Protein AF-A0A5J4RQZ7-F1 (afdb_monomer_lite)

Radius of gyration: 11.67 Å; chains: 1; bounding box: 24×28×28 Å

Organism: NCBI:txid433724

Secondary structure (DSSP, 8-state):
------S---------HHHHHHHHHHHHH-SSHHHHHHHHHHHHHHTT--HHHH--

pLDDT: mean 76.92, std 17.62, range [39.03, 94.44]

Foldseek 3Di:
DDPDDDPFDLPLDQDDPVRLVVLVCCLVPPPDPVSNLVSVLNNCSVVVDGPVVSVD

Structure (mmCIF, N/CA/C/O backbone):
data_AF-A0A5J4RQZ7-F1
#
_entry.id   AF-A0A5J4RQZ7-F1
#
loop_
_atom_site.group_PDB
_atom_site.id
_atom_site.type_symbol
_atom_site.label_atom_id
_atom_site.label_alt_id
_atom_site.label_comp_id
_atom_site.label_asym_id
_atom_site.label_entity_id
_atom_site.label_seq_id
_atom_site.pdbx_PDB_ins_code
_atom_site.Cartn_x
_atom_site.Cartn_y
_atom_site.Cartn_z
_atom_site.occupancy
_atom_site.B_iso_or_equiv
_atom_site.auth_seq_i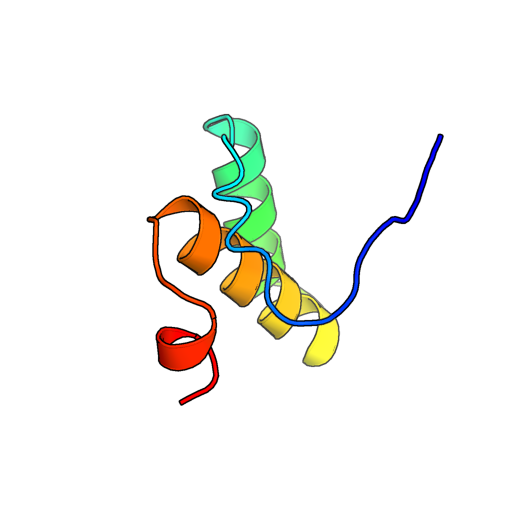d
_atom_site.auth_comp_id
_atom_site.auth_asym_id
_atom_site.auth_atom_id
_atom_site.pdbx_PDB_model_num
ATOM 1 N N . MET A 1 1 ? 6.480 -15.169 11.842 1.00 39.03 1 MET A N 1
ATOM 2 C CA . MET A 1 1 ? 5.152 -15.704 11.470 1.00 39.03 1 MET A CA 1
ATOM 3 C C . MET A 1 1 ? 4.844 -15.348 10.020 1.00 39.03 1 MET A C 1
ATOM 5 O O . MET A 1 1 ? 4.559 -14.202 9.720 1.00 39.03 1 MET A O 1
ATOM 9 N N . TYR A 1 2 ? 4.999 -16.348 9.148 1.00 40.12 2 TYR A N 1
ATOM 10 C CA . TYR A 1 2 ? 4.377 -16.542 7.830 1.00 40.12 2 TYR A CA 1
ATOM 11 C C . TYR A 1 2 ? 4.219 -15.356 6.854 1.00 40.12 2 TYR A C 1
ATOM 13 O O . TYR A 1 2 ? 3.153 -14.759 6.729 1.00 40.12 2 TYR A O 1
ATOM 21 N N . LEU A 1 3 ? 5.228 -15.176 5.994 1.00 44.12 3 LEU A N 1
ATOM 22 C CA . LEU A 1 3 ? 5.011 -14.735 4.611 1.00 44.12 3 LEU A CA 1
ATOM 23 C C . LEU A 1 3 ? 4.356 -15.897 3.837 1.00 44.12 3 LEU A C 1
ATOM 25 O O . LEU A 1 3 ? 5.046 -16.760 3.299 1.00 44.12 3 LEU A O 1
ATOM 29 N N . ARG A 1 4 ? 3.017 -15.976 3.850 1.00 43.12 4 ARG A N 1
ATOM 30 C CA . ARG A 1 4 ? 2.231 -17.004 3.139 1.00 43.12 4 ARG A CA 1
ATOM 31 C C . ARG A 1 4 ? 1.459 -16.403 1.958 1.00 43.12 4 ARG A C 1
ATOM 33 O O . ARG A 1 4 ? 0.763 -15.408 2.127 1.00 43.12 4 ARG A O 1
ATOM 40 N N . SER A 1 5 ? 1.497 -17.141 0.844 1.00 41.19 5 SER A N 1
ATOM 41 C CA . SER A 1 5 ? 0.661 -17.087 -0.375 1.00 41.19 5 SER A CA 1
ATOM 42 C C . SER A 1 5 ? 1.044 -16.050 -1.438 1.00 41.19 5 SER A C 1
ATOM 44 O O . SER A 1 5 ? 1.001 -14.851 -1.196 1.00 41.19 5 SER A O 1
ATOM 46 N N . LEU A 1 6 ? 1.539 -16.483 -2.608 1.00 44.50 6 LEU A N 1
ATOM 47 C CA . LEU A 1 6 ? 0.812 -17.135 -3.725 1.00 44.50 6 LEU A CA 1
ATOM 48 C C . LEU A 1 6 ? -0.273 -16.217 -4.306 1.00 44.50 6 LEU A C 1
ATOM 50 O O . LEU A 1 6 ? -1.178 -15.788 -3.592 1.00 44.50 6 LEU A O 1
ATOM 54 N N . MET A 1 7 ? -0.153 -15.932 -5.607 1.00 52.81 7 MET A N 1
ATOM 55 C CA . MET A 1 7 ? -1.161 -15.273 -6.441 1.00 52.81 7 MET A CA 1
ATOM 56 C C . MET A 1 7 ? -2.584 -15.718 -6.063 1.00 52.81 7 MET A C 1
ATOM 58 O O . MET A 1 7 ? -2.860 -16.911 -5.974 1.00 52.81 7 MET A O 1
ATOM 62 N N . GLY A 1 8 ? -3.484 -14.749 -5.868 1.00 50.66 8 GLY A N 1
ATOM 63 C CA . GLY A 1 8 ? -4.928 -15.002 -5.861 1.00 50.66 8 GLY A CA 1
ATOM 64 C C . GLY A 1 8 ? -5.645 -15.077 -4.509 1.00 50.66 8 GLY A C 1
ATOM 65 O O . GLY A 1 8 ? -6.721 -15.658 -4.455 1.00 50.66 8 GLY A O 1
ATOM 66 N N . ARG A 1 9 ? -5.140 -14.472 -3.424 1.00 50.19 9 ARG A N 1
ATOM 67 C CA . ARG A 1 9 ? -5.982 -14.185 -2.245 1.00 50.19 9 ARG A CA 1
ATOM 68 C C . ARG A 1 9 ? -6.361 -12.703 -2.253 1.00 50.19 9 ARG A C 1
ATOM 70 O O . ARG A 1 9 ? -5.495 -11.844 -2.071 1.00 50.19 9 ARG A O 1
ATOM 77 N N . VAL A 1 10 ? -7.641 -12.397 -2.485 1.00 55.88 10 VAL A N 1
ATOM 78 C CA . VAL A 1 10 ? -8.214 -11.066 -2.215 1.00 55.88 10 VAL A CA 1
ATOM 79 C C . VAL A 1 10 ? -8.281 -10.923 -0.695 1.00 55.88 10 VAL A C 1
ATOM 81 O O . VAL A 1 10 ? -9.310 -11.128 -0.069 1.00 55.88 10 VAL A O 1
ATOM 84 N N . ASN A 1 11 ? -7.124 -10.695 -0.076 1.00 62.59 11 ASN A N 1
ATOM 85 C CA . ASN A 1 11 ? -7.063 -10.238 1.301 1.00 62.59 11 ASN A CA 1
ATOM 86 C C . ASN A 1 11 ? -7.397 -8.757 1.235 1.00 62.59 11 ASN A C 1
ATOM 88 O O . ASN A 1 11 ? -6.512 -7.972 0.902 1.00 62.59 11 ASN A O 1
ATOM 92 N N . THR A 1 12 ? -8.662 -8.408 1.464 1.00 70.62 12 THR A N 1
ATOM 93 C CA . THR A 1 12 ? -9.106 -7.025 1.652 1.00 70.62 12 THR A CA 1
ATOM 94 C C . THR A 1 12 ? -8.458 -6.521 2.941 1.00 70.62 12 THR A C 1
ATOM 96 O O . THR A 1 12 ? -8.916 -6.887 4.027 1.00 70.62 12 THR A O 1
ATOM 99 N N . PRO A 1 13 ? -7.342 -5.771 2.882 1.00 76.56 13 PRO A N 1
ATOM 100 C CA . PRO A 1 13 ? -6.652 -5.346 4.083 1.00 76.56 13 PRO A CA 1
ATOM 101 C C . PRO A 1 13 ? -7.537 -4.308 4.768 1.00 76.56 13 PRO A C 1
ATOM 103 O O . PRO A 1 13 ? -7.889 -3.300 4.155 1.00 76.56 13 PRO A O 1
ATOM 106 N N . GLN A 1 14 ? -7.895 -4.551 6.026 1.00 82.38 14 GLN A N 1
ATOM 107 C CA . GLN A 1 14 ? -8.522 -3.530 6.858 1.00 82.38 14 GLN A CA 1
ATOM 108 C C . GLN A 1 14 ? -7.433 -2.528 7.234 1.00 82.38 14 GLN A C 1
ATOM 110 O O . GLN A 1 14 ? -6.532 -2.848 8.007 1.00 82.38 14 GLN A O 1
ATOM 115 N N . LEU A 1 15 ? -7.468 -1.353 6.610 1.00 85.94 15 LEU A N 1
ATOM 116 C CA . LEU A 1 15 ? -6.504 -0.288 6.853 1.00 85.94 15 LEU A CA 1
ATOM 117 C C . LEU A 1 15 ? -7.107 0.743 7.799 1.00 85.94 15 LEU A C 1
ATOM 119 O O . LEU A 1 15 ? -8.219 1.222 7.565 1.00 85.94 15 LEU A O 1
ATOM 123 N N . THR A 1 16 ? -6.345 1.148 8.811 1.00 90.56 16 THR A N 1
ATOM 124 C CA . THR A 1 16 ? -6.701 2.330 9.602 1.00 90.56 16 THR A CA 1
ATOM 125 C C . THR A 1 16 ? -6.563 3.604 8.749 1.00 90.56 16 THR A C 1
ATOM 127 O O . THR A 1 16 ? -5.870 3.594 7.717 1.00 90.56 16 THR A O 1
ATOM 130 N N . PRO A 1 17 ? -7.205 4.722 9.135 1.00 90.50 17 PRO A N 1
ATOM 131 C CA . PRO A 1 17 ? -7.071 5.995 8.424 1.00 90.50 17 PRO A CA 1
ATOM 132 C C . PRO A 1 17 ? -5.610 6.438 8.257 1.00 90.50 17 PRO A C 1
ATOM 134 O O . PRO A 1 17 ? -5.216 6.882 7.176 1.00 90.50 17 PRO A O 1
ATOM 137 N N . GLU A 1 18 ? -4.786 6.232 9.285 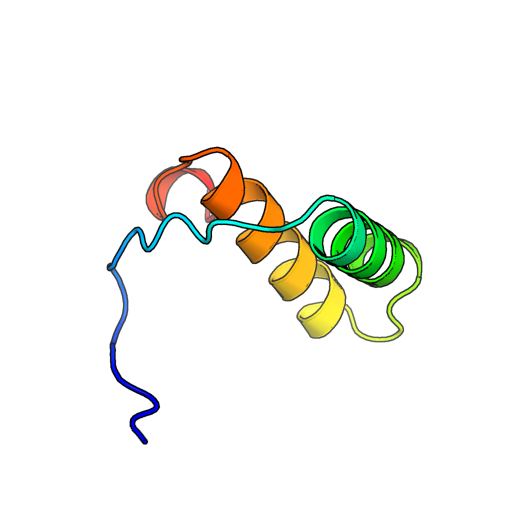1.00 91.62 18 GLU A N 1
ATOM 138 C CA . GLU A 1 18 ? -3.361 6.575 9.286 1.00 91.62 18 GLU A CA 1
ATOM 139 C C . GLU A 1 18 ? -2.603 5.721 8.263 1.00 91.62 18 GLU A C 1
ATOM 141 O O . GLU A 1 18 ? -1.842 6.242 7.448 1.00 91.62 18 GLU A O 1
ATOM 146 N N . GLN A 1 19 ? -2.873 4.412 8.225 1.00 90.06 19 GLN A N 1
ATOM 147 C CA . GLN A 1 19 ? -2.266 3.500 7.253 1.00 90.06 19 GLN A CA 1
ATOM 148 C C . GLN A 1 19 ? -2.655 3.856 5.812 1.00 90.06 19 GLN A C 1
ATOM 150 O O . GLN A 1 19 ? -1.798 3.852 4.922 1.00 90.06 19 GLN A O 1
ATOM 155 N N . ARG A 1 20 ? -3.925 4.218 5.567 1.00 90.81 20 ARG A N 1
ATOM 156 C CA . ARG A 1 20 ? -4.373 4.724 4.254 1.00 90.81 20 ARG A CA 1
ATOM 157 C C . ARG A 1 20 ? -3.630 5.995 3.865 1.00 90.81 20 ARG A C 1
ATOM 159 O O . ARG A 1 20 ? -3.232 6.123 2.706 1.00 90.81 20 ARG A O 1
ATOM 166 N N . GLN A 1 21 ? -3.415 6.914 4.804 1.00 93.94 21 GLN A N 1
ATOM 167 C CA . GLN A 1 21 ? -2.691 8.159 4.552 1.00 93.94 21 GLN A CA 1
ATOM 168 C C . GLN A 1 21 ? -1.207 7.915 4.243 1.00 93.94 21 GLN A C 1
ATOM 170 O O . GLN A 1 21 ? -0.672 8.499 3.294 1.00 93.94 21 GLN A O 1
ATOM 175 N N . THR A 1 22 ? -0.548 7.013 4.975 1.00 93.19 22 THR A N 1
ATOM 176 C CA . THR A 1 22 ? 0.835 6.602 4.698 1.00 93.19 22 THR A CA 1
ATOM 177 C C . THR A 1 22 ? 0.961 5.965 3.315 1.00 93.19 22 THR A C 1
ATOM 179 O O . THR A 1 22 ? 1.848 6.339 2.550 1.00 93.19 22 THR A O 1
ATOM 182 N N . LEU A 1 23 ? 0.050 5.059 2.944 1.00 93.00 23 LEU A N 1
ATOM 183 C CA . LEU A 1 23 ? 0.053 4.416 1.626 1.00 93.00 23 LEU A CA 1
ATOM 184 C C . LEU A 1 23 ? -0.224 5.408 0.491 1.00 93.00 23 LEU A C 1
ATOM 186 O O . LEU A 1 23 ? 0.444 5.350 -0.541 1.00 93.00 23 LEU A O 1
ATOM 190 N N . ASN A 1 24 ? -1.146 6.356 0.684 1.00 93.38 24 ASN A N 1
ATOM 191 C CA . ASN A 1 24 ? -1.381 7.442 -0.273 1.00 93.38 24 ASN A CA 1
ATOM 192 C C . ASN A 1 24 ? -0.129 8.303 -0.465 1.00 93.38 24 ASN A C 1
ATOM 194 O O . ASN A 1 24 ? 0.246 8.636 -1.590 1.00 93.38 24 ASN A O 1
ATOM 198 N N . SER A 1 25 ? 0.542 8.638 0.636 1.00 94.44 25 SER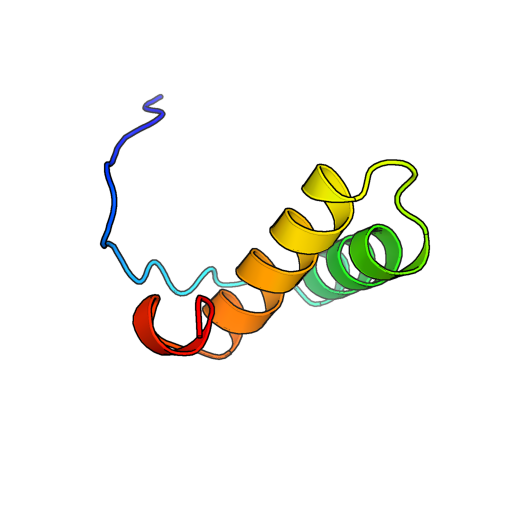 A N 1
ATOM 199 C CA . SER A 1 25 ? 1.781 9.414 0.600 1.00 94.44 25 SER A CA 1
ATOM 200 C C . SER A 1 25 ? 2.895 8.639 -0.103 1.00 94.44 25 SER A C 1
ATOM 202 O O . SER A 1 25 ? 3.588 9.204 -0.945 1.00 94.44 25 SER A O 1
ATOM 204 N N . GLY A 1 26 ? 3.019 7.336 0.164 1.00 92.88 26 GLY A N 1
ATOM 205 C CA . GLY A 1 26 ? 3.971 6.445 -0.501 1.00 92.88 26 GLY A CA 1
ATOM 206 C C . GLY A 1 26 ? 3.704 6.271 -1.998 1.00 92.88 26 GLY A C 1
ATOM 207 O O . GLY A 1 2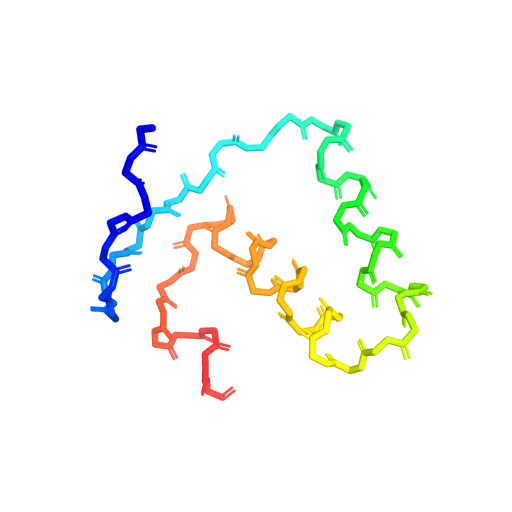6 ? 4.642 6.269 -2.790 1.00 92.88 26 GLY A O 1
ATOM 208 N N . PHE A 1 27 ? 2.439 6.218 -2.419 1.00 92.31 27 PHE A N 1
ATOM 209 C CA . PHE A 1 27 ? 2.070 6.193 -3.837 1.00 92.31 27 PHE A CA 1
ATOM 210 C C . PHE A 1 27 ? 2.435 7.497 -4.567 1.00 92.31 27 PHE A C 1
ATOM 212 O O . PHE A 1 27 ? 2.937 7.461 -5.695 1.00 92.31 27 PHE A O 1
ATOM 219 N N . LYS A 1 28 ? 2.211 8.648 -3.920 1.00 92.25 28 LYS A N 1
ATOM 220 C CA . LYS A 1 28 ? 2.480 9.973 -4.501 1.00 92.25 28 LYS A CA 1
ATOM 221 C C . LYS A 1 28 ? 3.962 10.356 -4.483 1.00 92.25 28 LYS A C 1
ATOM 223 O O . LYS A 1 28 ? 4.432 10.974 -5.428 1.00 92.25 28 LYS A O 1
ATOM 228 N N . ARG A 1 29 ? 4.683 10.020 -3.408 1.00 93.44 29 ARG A N 1
ATOM 229 C CA . ARG A 1 29 ? 6.044 10.521 -3.120 1.00 93.44 29 ARG A CA 1
ATOM 230 C C . ARG A 1 29 ? 7.126 9.441 -3.124 1.00 93.44 29 ARG A C 1
ATOM 232 O O . ARG A 1 29 ? 8.293 9.760 -2.924 1.00 93.44 29 ARG A O 1
ATOM 239 N N . GLY A 1 30 ? 6.757 8.172 -3.285 1.00 91.62 30 GLY A N 1
ATOM 240 C CA . GLY A 1 30 ? 7.703 7.061 -3.271 1.00 91.62 30 GLY A CA 1
ATOM 241 C C . GLY A 1 30 ? 8.735 7.168 -4.392 1.00 91.62 30 GLY A C 1
ATOM 242 O O . GLY A 1 30 ? 8.389 7.469 -5.530 1.00 91.62 30 GLY A O 1
ATOM 243 N N . SER A 1 31 ? 9.997 6.885 -4.076 1.00 86.44 31 SER A N 1
ATOM 244 C CA . SER A 1 31 ? 11.122 7.026 -5.010 1.00 86.44 31 SER A CA 1
ATOM 245 C C . SER A 1 31 ? 11.135 5.974 -6.122 1.00 86.44 31 SER A C 1
ATOM 247 O O . SER A 1 31 ? 11.566 6.254 -7.236 1.00 86.44 31 SER A O 1
ATOM 249 N N . SER A 1 32 ? 10.651 4.761 -5.843 1.00 92.81 32 SER A N 1
ATOM 250 C CA . SER A 1 32 ? 10.630 3.657 -6.806 1.00 92.81 32 SER A CA 1
ATOM 251 C C . SER A 1 32 ? 9.242 3.454 -7.402 1.00 92.81 32 SER A C 1
ATOM 253 O O . SER A 1 32 ? 8.244 3.380 -6.682 1.00 92.81 32 SER A O 1
ATOM 255 N N . HIS A 1 33 ? 9.186 3.261 -8.721 1.00 88.62 33 HIS A N 1
ATOM 256 C CA . HIS A 1 33 ? 7.965 2.876 -9.427 1.00 88.62 33 HIS A CA 1
ATOM 257 C C . HIS A 1 33 ? 7.329 1.611 -8.828 1.00 88.62 33 HIS A C 1
ATOM 259 O O . HIS A 1 33 ? 6.131 1.586 -8.558 1.00 88.62 33 HIS A O 1
ATOM 265 N N . CYS A 1 34 ? 8.142 0.593 -8.526 1.00 88.50 34 CYS A N 1
ATOM 266 C CA . CYS A 1 34 ? 7.668 -0.652 -7.920 1.00 88.50 34 CYS A CA 1
ATOM 267 C C . CYS A 1 34 ? 7.017 -0.403 -6.549 1.00 88.50 34 CYS A C 1
ATOM 269 O O . CYS A 1 34 ? 5.939 -0.922 -6.257 1.00 88.50 34 CYS A O 1
ATOM 271 N N . PHE A 1 35 ? 7.628 0.459 -5.731 1.00 87.75 35 PHE A N 1
ATOM 272 C CA . PHE A 1 35 ? 7.076 0.841 -4.434 1.00 87.75 35 PHE A CA 1
ATOM 273 C C . PHE A 1 35 ? 5.731 1.563 -4.580 1.00 87.75 35 PHE A C 1
ATOM 275 O O . PHE A 1 35 ? 4.756 1.183 -3.930 1.00 87.75 35 PHE A O 1
ATOM 282 N N . ARG A 1 36 ? 5.646 2.540 -5.492 1.00 90.44 36 ARG A N 1
ATOM 283 C CA . ARG A 1 36 ? 4.405 3.276 -5.771 1.00 90.44 36 ARG A CA 1
ATOM 284 C C . ARG A 1 36 ? 3.284 2.334 -6.211 1.00 90.44 36 ARG A C 1
ATOM 286 O O . ARG A 1 36 ? 2.200 2.366 -5.631 1.00 90.44 36 ARG A O 1
ATOM 293 N N . MET A 1 37 ? 3.555 1.446 -7.165 1.00 90.69 37 MET A N 1
ATOM 294 C CA . MET A 1 37 ? 2.570 0.477 -7.657 1.00 90.69 37 MET A CA 1
ATOM 295 C C . MET A 1 37 ? 2.111 -0.491 -6.566 1.00 90.69 37 MET A C 1
ATOM 297 O O . MET A 1 37 ? 0.932 -0.843 -6.506 1.00 90.69 37 MET A O 1
ATOM 301 N N . ARG A 1 38 ? 3.001 -0.874 -5.644 1.00 87.94 38 ARG A N 1
ATOM 302 C CA . ARG A 1 38 ? 2.639 -1.716 -4.501 1.00 87.94 38 ARG A CA 1
ATOM 303 C C . ARG A 1 38 ? 1.734 -0.981 -3.512 1.00 87.94 38 ARG A C 1
ATOM 305 O O . ARG A 1 38 ? 0.734 -1.557 -3.091 1.00 87.94 38 ARG A O 1
ATOM 312 N N . CYS A 1 39 ? 2.022 0.285 -3.193 1.00 90.19 39 CYS A N 1
ATOM 313 C CA . CYS A 1 39 ? 1.129 1.125 -2.387 1.00 90.19 39 CYS A CA 1
ATOM 314 C C . CYS A 1 39 ? -0.251 1.267 -3.042 1.00 90.19 39 CYS A C 1
ATOM 316 O O . CYS A 1 39 ? -1.268 1.086 -2.375 1.00 90.19 39 CYS A O 1
ATOM 318 N N . HIS A 1 40 ? -0.285 1.513 -4.354 1.00 89.88 40 HIS A N 1
ATOM 319 C CA . HIS A 1 40 ? -1.523 1.615 -5.124 1.00 89.88 40 HIS A CA 1
ATOM 320 C C . HIS A 1 40 ? -2.331 0.311 -5.103 1.00 89.88 40 HIS A C 1
ATOM 322 O O . HIS A 1 40 ? -3.521 0.315 -4.811 1.00 89.88 40 HIS A O 1
ATOM 328 N N . THR A 1 41 ? -1.660 -0.823 -5.307 1.00 87.75 41 THR A N 1
ATOM 329 C CA . THR A 1 41 ? -2.273 -2.158 -5.263 1.00 87.75 41 THR A CA 1
ATOM 330 C C . THR A 1 41 ? -2.905 -2.447 -3.900 1.00 87.75 41 THR A C 1
ATOM 332 O O . THR A 1 41 ? -3.987 -3.022 -3.833 1.00 87.75 41 THR A O 1
ATOM 335 N N . ILE A 1 42 ? -2.248 -2.062 -2.800 1.00 86.38 42 ILE A N 1
ATOM 336 C CA . ILE A 1 42 ? -2.774 -2.263 -1.440 1.00 86.38 42 ILE A CA 1
ATOM 337 C C . ILE A 1 42 ? -3.991 -1.364 -1.189 1.00 86.38 42 ILE A C 1
ATOM 339 O O . ILE A 1 42 ? -4.974 -1.839 -0.623 1.00 86.38 42 ILE A O 1
ATOM 343 N N . LEU A 1 43 ? -3.956 -0.106 -1.648 1.00 88.00 43 LEU A N 1
ATOM 344 C CA . L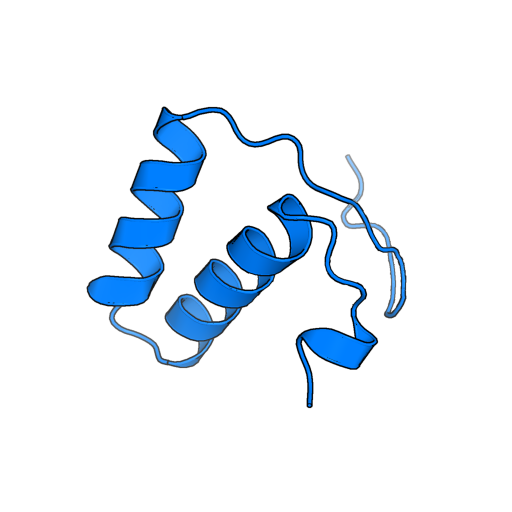EU A 1 43 ? -5.104 0.805 -1.573 1.00 88.00 43 LEU A CA 1
ATOM 345 C C . LEU A 1 43 ? -6.311 0.236 -2.331 1.00 88.00 43 LEU A C 1
ATOM 347 O O . LEU A 1 43 ? -7.377 0.088 -1.740 1.00 88.00 43 LEU A O 1
ATOM 351 N N . LEU A 1 44 ? -6.126 -0.197 -3.580 1.00 87.56 44 LEU A N 1
ATOM 352 C CA . LEU A 1 44 ? -7.198 -0.795 -4.383 1.00 87.56 44 LEU A CA 1
ATOM 353 C C . LEU A 1 44 ? -7.751 -2.085 -3.761 1.00 87.56 44 LEU A C 1
ATOM 355 O O . LEU A 1 44 ? -8.959 -2.311 -3.754 1.00 87.56 44 LEU A O 1
ATOM 359 N N .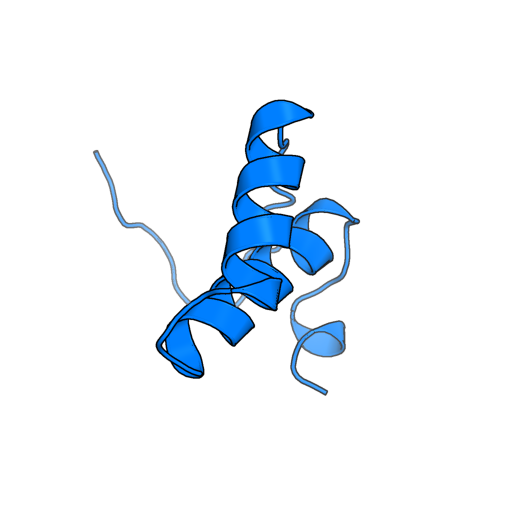 LYS A 1 45 ? -6.886 -2.923 -3.180 1.00 83.50 45 LYS A N 1
ATOM 360 C CA . LYS A 1 45 ? -7.328 -4.128 -2.464 1.00 83.50 45 LYS A CA 1
ATOM 361 C C . LYS A 1 45 ? -8.096 -3.804 -1.184 1.00 83.50 45 LYS A C 1
ATOM 363 O O . LYS A 1 45 ? -8.997 -4.557 -0.836 1.00 83.50 45 LYS A O 1
ATOM 368 N N . SER A 1 46 ? -7.781 -2.705 -0.493 1.00 83.38 46 SER A N 1
ATOM 369 C CA . SER A 1 46 ? -8.546 -2.250 0.684 1.00 83.38 46 SER A CA 1
ATOM 370 C C . SER A 1 46 ? -9.945 -1.750 0.338 1.00 83.38 46 SER A C 1
ATOM 372 O O . SER A 1 46 ? -10.844 -1.829 1.165 1.00 83.38 46 SER A O 1
ATOM 374 N N . GLU A 1 47 ? -10.150 -1.318 -0.905 1.00 83.69 47 GLU A N 1
ATOM 375 C CA . GLU A 1 47 ? -11.460 -0.943 -1.445 1.00 83.69 47 GLU A CA 1
ATOM 376 C C . GLU A 1 47 ? -12.286 -2.162 -1.893 1.00 83.69 47 GLU A C 1
ATOM 378 O O . GLU A 1 47 ? -13.395 -2.004 -2.391 1.00 83.69 47 GLU A O 1
ATOM 383 N N . GLY A 1 48 ? -11.766 -3.383 -1.717 1.00 76.19 48 GLY A N 1
ATOM 384 C CA . GLY A 1 48 ? -12.459 -4.621 -2.077 1.00 76.19 48 GLY A CA 1
ATOM 385 C C . GLY A 1 48 ? -12.287 -5.045 -3.536 1.00 76.19 48 GLY A C 1
ATOM 386 O O . GLY A 1 48 ? -12.935 -6.002 -3.957 1.00 76.19 48 GLY A O 1
ATOM 387 N N . ARG A 1 49 ? -11.407 -4.390 -4.311 1.00 73.81 49 ARG A N 1
ATOM 388 C CA . ARG A 1 49 ? -11.170 -4.773 -5.711 1.00 73.81 49 ARG A CA 1
ATOM 389 C C . ARG A 1 49 ? -10.452 -6.111 -5.823 1.00 73.81 49 ARG A C 1
ATOM 391 O O . ARG A 1 49 ? -9.488 -6.392 -5.099 1.00 73.81 49 ARG A O 1
ATOM 398 N N . ASN A 1 50 ? -10.890 -6.936 -6.771 1.00 67.88 50 ASN A N 1
ATOM 399 C CA . ASN A 1 50 ? -10.275 -8.235 -7.009 1.00 67.88 50 ASN A CA 1
ATOM 400 C C . ASN A 1 50 ? -8.947 -8.069 -7.773 1.00 67.88 50 ASN A C 1
ATOM 402 O O . ASN A 1 50 ? -8.738 -7.119 -8.521 1.00 67.88 50 ASN A O 1
ATOM 406 N N . SER A 1 51 ? -8.030 -9.026 -7.623 1.00 64.69 51 SER A N 1
ATOM 407 C CA . SER A 1 51 ? -6.711 -9.002 -8.272 1.00 64.69 51 SER A CA 1
ATOM 408 C C . SER A 1 51 ? -6.781 -8.954 -9.807 1.00 64.69 51 SER A C 1
ATOM 410 O O . SER A 1 51 ? -5.825 -8.492 -10.418 1.00 64.69 51 SER A O 1
ATOM 412 N N . LYS A 1 52 ? -7.897 -9.377 -10.425 1.00 65.94 52 LYS A N 1
ATOM 413 C CA . LYS A 1 52 ? -8.139 -9.189 -11.868 1.00 65.94 52 LYS A CA 1
ATOM 414 C C . LYS A 1 52 ? -8.321 -7.716 -12.248 1.00 65.94 52 LYS A C 1
ATOM 416 O O . LYS A 1 52 ? -7.788 -7.292 -13.261 1.00 65.94 52 LYS A O 1
ATOM 421 N N . GLU A 1 53 ? -9.008 -6.934 -11.422 1.00 63.47 53 GLU A N 1
ATOM 422 C CA . GLU A 1 53 ? -9.297 -5.518 -11.694 1.00 63.47 53 GLU A CA 1
ATOM 423 C C . GLU A 1 53 ? -8.097 -4.605 -11.421 1.00 63.47 53 GLU A C 1
ATOM 425 O O . GLU A 1 53 ? -8.000 -3.524 -11.985 1.00 63.47 53 GLU A O 1
ATOM 430 N N . VAL A 1 54 ? -7.187 -5.024 -10.537 1.00 65.56 54 VAL A N 1
ATOM 431 C CA . VAL A 1 54 ? -6.004 -4.232 -10.156 1.00 65.56 54 VAL A CA 1
ATOM 432 C C . VAL A 1 54 ? -4.836 -4.406 -11.137 1.00 65.56 54 VAL A C 1
ATOM 434 O O . VAL A 1 54 ? -3.949 -3.560 -11.179 1.00 65.56 54 VAL A O 1
ATOM 437 N N . GLY A 1 55 ? -4.808 -5.505 -11.896 1.00 60.38 55 GLY A N 1
ATOM 438 C CA . GLY A 1 55 ? -3.739 -5.821 -12.852 1.00 60.38 55 GLY A CA 1
ATOM 439 C C . GLY A 1 55 ? -4.110 -5.644 -14.327 1.00 60.38 55 GLY A C 1
ATOM 440 O O . GLY A 1 55 ? -3.358 -6.139 -15.163 1.00 60.38 55 GLY A O 1
ATOM 441 N N . SER A 1 56 ? -5.265 -5.032 -14.621 1.00 52.09 56 SER A N 1
ATOM 442 C CA . SER A 1 56 ? -5.721 -4.730 -15.989 1.00 52.09 56 SER A CA 1
ATOM 443 C C . SER A 1 56 ? -5.095 -3.448 -16.528 1.00 52.09 56 SER A C 1
ATOM 445 O O . SER A 1 56 ? -4.890 -2.518 -15.714 1.00 52.09 56 SER A O 1
#

Sequence (56 aa):
MYLRSLMGRVNTPQLTPEQRQTLNSGFKRGSSHCFRMRCHTILLKSEGRNSKEVGS